Protein AF-A0A346YPS6-F1 (afdb_monomer_lite)

Structure (mmCIF, N/CA/C/O backbone):
data_AF-A0A346YPS6-F1
#
_entry.id   AF-A0A346YPS6-F1
#
loop_
_atom_site.group_PDB
_atom_site.id
_atom_site.type_symbol
_atom_site.label_atom_id
_atom_site.label_alt_id
_atom_site.label_comp_id
_atom_site.label_asym_id
_atom_site.label_entity_id
_atom_site.label_seq_id
_atom_site.pdbx_PDB_ins_code
_atom_site.Cartn_x
_atom_site.Cartn_y
_atom_site.Cartn_z
_atom_site.occupancy
_atom_site.B_iso_or_equiv
_atom_site.auth_seq_id
_atom_site.auth_comp_id
_atom_site.auth_asym_id
_atom_site.auth_atom_id
_atom_site.pdbx_PDB_model_num
ATOM 1 N N . MET A 1 1 ? 47.914 31.903 -27.608 1.00 44.22 1 MET A N 1
ATOM 2 C CA . MET A 1 1 ? 46.490 31.504 -27.620 1.00 44.22 1 MET A CA 1
ATOM 3 C C . MET A 1 1 ? 46.427 29.997 -27.770 1.00 44.22 1 MET A C 1
ATOM 5 O O . MET A 1 1 ? 46.904 29.523 -28.784 1.00 44.22 1 MET A O 1
ATOM 9 N N . ASN A 1 2 ? 45.951 29.264 -26.759 1.00 39.16 2 ASN A N 1
ATOM 10 C CA . ASN A 1 2 ? 45.514 27.863 -26.874 1.00 39.16 2 ASN A CA 1
ATOM 11 C C . ASN A 1 2 ? 44.841 27.454 -25.557 1.00 39.16 2 ASN A C 1
ATOM 13 O O . ASN A 1 2 ? 45.512 27.044 -24.612 1.00 39.16 2 ASN A O 1
ATOM 17 N N . GLN A 1 3 ? 43.518 27.612 -25.474 1.00 43.59 3 GLN A N 1
ATOM 18 C CA . GLN A 1 3 ? 42.739 27.050 -24.372 1.00 43.59 3 GLN A CA 1
ATOM 19 C C . GLN A 1 3 ? 42.306 25.635 -24.759 1.00 43.59 3 GLN A C 1
ATOM 21 O O . GLN A 1 3 ? 41.469 25.449 -25.638 1.00 43.59 3 GLN A O 1
ATOM 26 N N . HIS A 1 4 ? 42.905 24.634 -24.115 1.00 48.53 4 HIS A N 1
ATOM 27 C CA . HIS A 1 4 ? 42.426 23.258 -24.177 1.00 48.53 4 HIS A CA 1
ATOM 28 C C . HIS A 1 4 ? 41.126 23.163 -23.374 1.00 48.53 4 HIS A C 1
ATOM 30 O O . HIS A 1 4 ? 41.149 23.091 -22.145 1.00 48.53 4 HIS A O 1
ATOM 36 N N . VAL A 1 5 ? 39.987 23.159 -24.064 1.00 57.75 5 VAL A N 1
ATOM 37 C CA . VAL A 1 5 ? 38.694 22.841 -23.454 1.00 57.75 5 VAL A CA 1
ATOM 38 C C . VAL A 1 5 ? 38.679 21.341 -23.164 1.00 57.75 5 VAL A C 1
ATOM 40 O O . VAL A 1 5 ? 38.479 20.516 -24.052 1.00 57.75 5 VAL A O 1
ATOM 43 N N . ARG A 1 6 ? 38.944 20.969 -21.909 1.00 56.06 6 ARG A N 1
ATOM 44 C CA . ARG A 1 6 ? 38.710 19.608 -21.421 1.00 56.06 6 ARG A CA 1
ATOM 45 C C . ARG A 1 6 ? 37.214 19.455 -21.178 1.00 56.06 6 ARG A C 1
ATOM 47 O O . ARG A 1 6 ? 36.694 19.976 -20.195 1.00 56.06 6 ARG A O 1
ATOM 54 N N . PHE A 1 7 ? 36.533 18.734 -22.061 1.00 53.50 7 PHE A N 1
ATOM 55 C CA . PHE A 1 7 ? 35.184 18.252 -21.795 1.00 53.50 7 PHE A CA 1
ATOM 56 C C . PHE A 1 7 ? 35.263 17.265 -20.627 1.00 53.50 7 PHE A C 1
ATOM 58 O O . PHE A 1 7 ? 35.699 16.126 -20.784 1.00 53.50 7 PHE A O 1
ATOM 65 N N . GLN A 1 8 ? 34.897 17.717 -19.426 1.00 49.25 8 GLN A N 1
ATOM 66 C CA . GLN A 1 8 ? 34.566 16.797 -18.349 1.00 49.25 8 GLN A CA 1
ATOM 67 C C . GLN A 1 8 ? 33.310 16.057 -18.804 1.00 49.25 8 GLN A C 1
ATOM 69 O O . GLN A 1 8 ? 32.235 16.649 -18.885 1.00 49.25 8 GLN A O 1
ATOM 74 N N . ASN A 1 9 ? 33.455 14.773 -19.132 1.00 49.19 9 ASN A N 1
ATOM 75 C CA . ASN A 1 9 ? 32.335 13.843 -19.146 1.00 49.19 9 ASN A CA 1
ATOM 76 C C . ASN A 1 9 ? 31.785 13.802 -17.718 1.00 49.19 9 ASN A C 1
ATOM 78 O O . ASN A 1 9 ? 32.191 12.979 -16.899 1.00 49.19 9 ASN A O 1
ATOM 82 N N . VAL A 1 10 ? 30.891 14.738 -17.403 1.00 50.72 10 VAL A N 1
ATOM 83 C CA . VAL A 1 10 ? 30.002 14.620 -16.258 1.00 50.72 10 VAL A CA 1
ATOM 84 C C . VAL A 1 10 ? 29.125 13.437 -16.617 1.00 50.72 10 VAL A C 1
ATOM 86 O O . VAL A 1 10 ? 28.199 13.570 -17.414 1.00 50.72 10 VAL A O 1
ATOM 89 N N . ALA A 1 11 ? 29.490 12.253 -16.122 1.00 51.28 11 ALA A N 1
ATOM 90 C CA . ALA A 1 11 ? 28.611 11.104 -16.142 1.00 51.28 11 ALA A CA 1
ATOM 91 C C . ALA A 1 11 ? 27.278 11.597 -15.579 1.00 51.28 11 ALA A C 1
ATOM 93 O O . ALA A 1 11 ? 27.181 11.913 -14.391 1.00 51.28 11 ALA A O 1
ATOM 94 N N . ALA A 1 12 ? 26.287 11.778 -16.458 1.00 52.91 12 ALA A N 1
ATOM 95 C CA . ALA A 1 12 ? 24.942 12.103 -16.034 1.00 52.91 12 ALA A CA 1
ATOM 96 C C . ALA A 1 12 ? 24.590 11.059 -14.972 1.00 52.91 12 ALA A C 1
ATOM 98 O O . ALA A 1 12 ? 24.859 9.875 -15.206 1.00 52.91 12 ALA A O 1
ATOM 99 N N . PRO A 1 13 ? 24.077 11.455 -13.794 1.00 46.88 13 PRO A N 1
ATOM 100 C CA . PRO A 1 13 ? 23.719 10.478 -12.790 1.00 46.88 13 PRO A CA 1
ATOM 101 C C . PRO A 1 13 ? 22.732 9.542 -13.470 1.00 46.88 13 PRO A C 1
ATOM 103 O O . PRO A 1 13 ? 21.657 9.975 -13.894 1.00 46.88 13 PRO A O 1
ATOM 106 N N . VAL A 1 14 ? 23.136 8.282 -13.645 1.00 51.81 14 VAL A N 1
ATOM 107 C CA . VAL A 1 14 ? 22.228 7.201 -14.003 1.00 51.81 14 VAL A CA 1
ATOM 108 C C . VAL A 1 14 ? 21.192 7.257 -12.900 1.00 51.81 14 VAL A C 1
ATOM 110 O O . VAL A 1 14 ? 21.465 6.837 -11.776 1.00 51.81 14 VAL A O 1
ATOM 113 N N . LYS A 1 15 ? 20.055 7.912 -13.164 1.00 55.69 15 LYS A N 1
ATOM 114 C CA . LYS A 1 15 ? 18.951 7.939 -12.215 1.00 55.69 15 LYS A CA 1
ATOM 115 C C . LYS A 1 15 ? 18.678 6.466 -11.968 1.00 55.69 15 LYS A C 1
ATOM 117 O O . LYS A 1 15 ? 18.393 5.773 -12.950 1.00 55.69 15 LYS A O 1
ATOM 122 N N . PRO A 1 16 ? 18.855 5.957 -10.735 1.00 53.25 16 PRO A N 1
ATOM 123 C CA . PRO A 1 16 ? 18.544 4.571 -10.480 1.00 53.25 16 PRO A CA 1
ATOM 124 C C . PRO A 1 16 ? 17.106 4.416 -10.943 1.00 53.25 16 PRO A C 1
ATOM 126 O O . PRO A 1 16 ? 16.232 5.179 -10.522 1.00 53.25 16 PRO A O 1
ATOM 129 N N . HIS A 1 17 ? 16.895 3.520 -11.903 1.00 56.53 17 HIS A N 1
ATOM 130 C CA . HIS A 1 17 ? 15.567 3.061 -12.250 1.00 56.53 17 HIS A CA 1
ATOM 131 C C . HIS A 1 17 ? 15.022 2.420 -10.978 1.00 56.53 17 HIS A C 1
ATOM 133 O O . HIS A 1 17 ? 15.223 1.236 -10.728 1.00 56.53 17 HIS A O 1
ATOM 139 N N . LEU A 1 18 ? 14.443 3.242 -10.105 1.00 63.69 18 LEU A N 1
ATOM 140 C CA . LEU A 1 18 ? 13.813 2.800 -8.882 1.00 63.69 18 LEU A CA 1
ATOM 141 C C . LEU A 1 18 ? 12.601 2.016 -9.349 1.00 63.69 18 LEU A C 1
ATOM 143 O O . LEU A 1 18 ? 11.619 2.598 -9.810 1.00 63.69 18 LEU A O 1
ATOM 147 N N . ALA A 1 19 ? 12.721 0.690 -9.309 1.00 73.62 19 ALA A N 1
ATOM 148 C CA . ALA A 1 19 ? 11.585 -0.190 -9.476 1.00 73.62 19 ALA A CA 1
ATOM 149 C C . ALA A 1 19 ? 10.518 0.279 -8.482 1.00 73.62 19 ALA A C 1
ATOM 151 O O . ALA A 1 19 ? 10.754 0.365 -7.276 1.00 73.62 19 ALA A O 1
ATOM 152 N N . MET A 1 20 ? 9.378 0.692 -9.019 1.00 86.00 20 MET A N 1
ATOM 153 C CA . MET A 1 20 ? 8.222 1.074 -8.228 1.00 86.00 20 MET A CA 1
ATOM 154 C C . MET A 1 20 ? 7.356 -0.167 -8.100 1.00 86.00 20 MET A C 1
ATOM 156 O O . MET A 1 20 ? 7.242 -0.935 -9.046 1.00 86.00 20 MET A O 1
ATOM 160 N N . PHE A 1 21 ? 6.721 -0.374 -6.959 1.00 89.69 21 PHE A N 1
ATOM 161 C CA . PHE A 1 21 ? 5.852 -1.520 -6.736 1.00 89.69 21 PHE A CA 1
ATOM 162 C C . PHE A 1 21 ? 4.473 -1.043 -6.301 1.00 89.69 21 PHE A C 1
ATOM 164 O O . PHE A 1 21 ? 4.334 -0.045 -5.589 1.00 89.69 21 PHE A O 1
ATOM 171 N N . HIS A 1 22 ? 3.448 -1.767 -6.735 1.00 92.62 22 HIS A N 1
ATOM 172 C CA . HIS A 1 22 ? 2.105 -1.626 -6.204 1.00 92.62 22 HIS A CA 1
ATOM 173 C C . HIS A 1 22 ? 1.996 -2.406 -4.899 1.00 92.62 22 HIS A C 1
ATOM 175 O O . HIS A 1 22 ? 2.124 -3.636 -4.874 1.00 92.62 22 HIS A O 1
ATOM 181 N N . PHE A 1 23 ? 1.706 -1.670 -3.832 1.00 94.25 23 PHE A N 1
ATOM 182 C CA . PHE A 1 23 ? 1.375 -2.197 -2.523 1.00 94.25 23 PHE A CA 1
ATOM 183 C C . PHE A 1 23 ? -0.100 -1.956 -2.219 1.00 94.25 23 PHE A C 1
ATOM 185 O O . PHE A 1 23 ? -0.573 -0.827 -2.317 1.00 94.25 23 PHE A O 1
ATOM 192 N N . ARG A 1 24 ? -0.811 -2.989 -1.777 1.00 95.12 24 ARG A N 1
ATOM 193 C CA . ARG A 1 24 ? -2.125 -2.871 -1.149 1.00 95.12 24 ARG A CA 1
ATOM 194 C C . ARG A 1 24 ? -1.959 -2.913 0.360 1.00 95.12 24 ARG A C 1
ATOM 196 O O . ARG A 1 24 ? -1.503 -3.908 0.920 1.00 95.12 24 ARG A O 1
ATOM 203 N N . VAL A 1 25 ? -2.305 -1.826 1.032 1.00 93.88 25 VAL A N 1
ATOM 204 C CA . VAL A 1 25 ? -2.219 -1.692 2.487 1.00 93.88 25 VAL A CA 1
ATOM 205 C C . VAL A 1 25 ? -3.615 -1.835 3.077 1.00 93.88 25 VAL A C 1
ATOM 207 O O . VAL A 1 25 ? -4.518 -1.065 2.754 1.00 93.88 25 VAL A O 1
ATOM 210 N N . HIS A 1 26 ? -3.777 -2.812 3.963 1.00 94.12 26 HIS A N 1
ATOM 211 C CA . HIS A 1 26 ? -5.030 -3.093 4.646 1.00 94.12 26 HIS A CA 1
ATOM 212 C C . HIS A 1 26 ? -5.049 -2.446 6.026 1.00 94.12 26 HIS A C 1
ATOM 214 O O . HIS A 1 26 ? -4.178 -2.689 6.871 1.00 94.12 26 HIS A O 1
ATOM 220 N N . CYS A 1 27 ? -6.096 -1.671 6.260 1.00 92.25 27 CYS A N 1
ATOM 221 C CA . CYS A 1 27 ? -6.334 -0.913 7.471 1.00 92.25 27 CYS A CA 1
ATOM 222 C C . CYS A 1 27 ? -7.539 -1.456 8.236 1.00 92.25 27 CYS A C 1
ATOM 224 O O . CYS A 1 27 ? -8.468 -2.030 7.660 1.00 92.25 27 CYS A O 1
ATOM 226 N N . ALA A 1 28 ? -7.528 -1.284 9.559 1.00 87.06 28 ALA A N 1
ATOM 227 C CA . ALA A 1 28 ? -8.677 -1.607 10.397 1.00 87.06 28 ALA A CA 1
ATOM 228 C C . ALA A 1 28 ? -9.956 -0.916 9.884 1.00 87.06 28 ALA A C 1
ATOM 230 O O . ALA A 1 28 ? -9.899 0.176 9.323 1.00 87.06 28 ALA A O 1
ATOM 231 N N . GLY A 1 29 ? -11.102 -1.577 10.056 1.00 85.31 29 GLY A N 1
ATOM 232 C CA . GLY A 1 29 ? -12.376 -1.111 9.497 1.00 85.31 29 GLY A CA 1
ATOM 233 C C . GLY A 1 29 ? -12.583 -1.458 8.018 1.00 85.31 29 GLY A C 1
ATOM 234 O O . GLY A 1 29 ? -13.509 -0.944 7.408 1.00 85.31 29 GLY A O 1
ATOM 235 N N . GLY A 1 30 ? -11.736 -2.316 7.434 1.00 84.69 30 GLY A N 1
ATOM 236 C CA . GLY A 1 30 ? -11.893 -2.783 6.050 1.00 84.69 30 GLY A CA 1
ATOM 237 C C . GLY A 1 30 ? -11.408 -1.792 4.989 1.00 84.69 30 GLY A C 1
ATOM 238 O O . GLY A 1 30 ? -11.614 -2.024 3.802 1.00 84.69 30 GLY A O 1
ATOM 239 N N . VAL A 1 31 ? -10.745 -0.706 5.396 1.00 87.81 31 VAL A N 1
ATOM 240 C CA . VAL A 1 31 ? -10.201 0.298 4.476 1.00 87.81 31 VAL A CA 1
ATOM 241 C C . VAL A 1 31 ? -8.957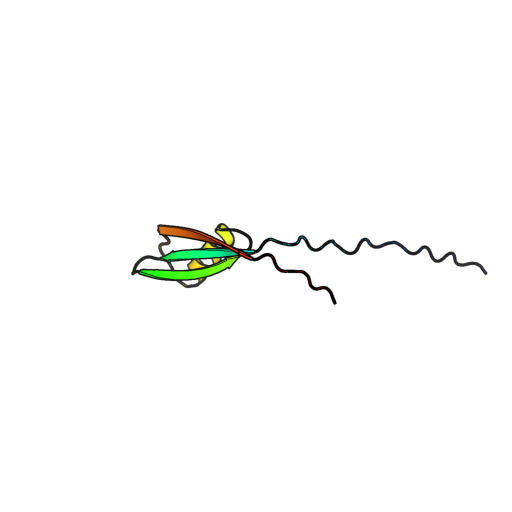 -0.256 3.778 1.00 87.81 31 VAL A C 1
ATOM 243 O O . VAL A 1 31 ? -8.083 -0.846 4.417 1.00 87.81 31 VAL A O 1
ATOM 246 N N . LEU A 1 32 ? -8.866 -0.045 2.467 1.00 91.25 32 LEU A N 1
ATOM 247 C CA . LEU A 1 32 ? -7.759 -0.496 1.625 1.00 91.25 32 LEU A CA 1
ATOM 248 C C . LEU A 1 32 ? -7.130 0.702 0.915 1.00 91.25 32 LEU A C 1
ATOM 250 O O . LEU A 1 32 ? -7.842 1.571 0.415 1.00 91.25 32 LEU A O 1
ATOM 254 N N . PHE A 1 33 ? -5.801 0.727 0.845 1.00 90.81 33 PHE A N 1
ATOM 255 C CA . PHE A 1 33 ? -5.051 1.735 0.102 1.00 90.81 33 PHE A CA 1
ATOM 256 C C . PHE A 1 33 ? -4.126 1.065 -0.902 1.00 90.81 33 PHE A C 1
ATOM 258 O O . PHE A 1 33 ? -3.223 0.327 -0.509 1.00 90.81 33 PHE A O 1
ATOM 265 N N . ASP A 1 34 ? -4.311 1.380 -2.179 1.00 93.06 34 ASP A N 1
ATOM 266 C CA . ASP A 1 34 ? -3.379 0.991 -3.230 1.00 93.06 34 ASP A CA 1
ATOM 267 C C . ASP A 1 34 ? -2.342 2.108 -3.402 1.00 93.06 34 ASP A C 1
ATOM 269 O O . ASP A 1 34 ? -2.673 3.249 -3.727 1.00 93.06 34 ASP A O 1
ATOM 273 N N . VAL A 1 35 ? -1.079 1.791 -3.122 1.00 91.44 35 VAL A N 1
ATOM 274 C CA . VAL A 1 35 ? 0.031 2.743 -3.070 1.00 91.44 35 VAL A CA 1
ATOM 275 C C . VAL A 1 35 ? 1.145 2.286 -3.991 1.00 91.44 35 VAL A C 1
ATOM 277 O O . VAL A 1 35 ? 1.587 1.142 -3.943 1.00 91.44 35 VAL A O 1
ATOM 280 N N . LEU A 1 36 ? 1.632 3.217 -4.802 1.00 90.94 36 LEU A N 1
ATOM 281 C CA . LEU A 1 36 ? 2.855 3.052 -5.567 1.00 90.94 36 LEU A CA 1
ATOM 282 C C . LEU A 1 36 ? 4.038 3.560 -4.751 1.00 90.94 36 LEU A C 1
ATOM 284 O O . LEU A 1 36 ? 4.091 4.742 -4.411 1.00 90.94 36 LEU A O 1
ATOM 288 N N . ALA A 1 37 ? 4.978 2.676 -4.435 1.00 89.69 37 ALA A N 1
ATOM 289 C CA . ALA A 1 37 ? 6.169 3.033 -3.678 1.00 89.69 37 ALA A CA 1
ATOM 290 C C . ALA A 1 37 ? 7.371 2.180 -4.089 1.00 89.69 37 ALA A C 1
ATOM 292 O O . ALA A 1 37 ? 7.212 1.069 -4.585 1.00 89.69 37 ALA A O 1
ATOM 293 N N . ALA A 1 38 ? 8.581 2.680 -3.845 1.00 88.12 38 ALA A N 1
ATOM 294 C CA . ALA A 1 38 ? 9.801 1.908 -4.079 1.00 88.12 38 ALA A CA 1
ATOM 295 C C . ALA A 1 38 ? 9.967 0.766 -3.061 1.00 88.12 38 ALA A C 1
ATOM 297 O O . ALA A 1 38 ? 10.580 -0.254 -3.361 1.00 88.12 38 ALA A O 1
ATOM 298 N N . ARG A 1 39 ? 9.429 0.934 -1.845 1.00 89.94 39 ARG A N 1
ATOM 299 C CA . ARG A 1 39 ? 9.499 -0.055 -0.762 1.00 89.94 39 ARG A CA 1
ATOM 300 C C . ARG A 1 39 ? 8.197 -0.119 0.025 1.00 89.94 39 ARG A C 1
ATOM 302 O O . ARG A 1 39 ? 7.411 0.832 0.059 1.00 89.94 39 ARG A O 1
ATOM 309 N N . ARG A 1 40 ? 8.013 -1.235 0.728 1.00 91.19 40 ARG A N 1
ATOM 310 C CA . ARG A 1 40 ? 6.855 -1.492 1.591 1.00 91.19 40 ARG A CA 1
ATOM 311 C C . ARG A 1 40 ? 6.733 -0.453 2.709 1.00 91.19 40 ARG A C 1
ATOM 313 O O . ARG A 1 40 ? 5.627 -0.032 3.040 1.00 91.19 40 ARG A O 1
ATOM 320 N N . GLU A 1 41 ? 7.850 -0.036 3.296 1.00 92.38 41 GLU A N 1
ATOM 321 C CA . GLU A 1 41 ? 7.903 0.933 4.396 1.00 92.38 41 GLU A CA 1
ATOM 322 C C . GLU A 1 41 ? 7.377 2.297 3.959 1.00 92.38 41 GLU A C 1
ATOM 324 O O . GLU A 1 41 ? 6.614 2.927 4.691 1.00 92.38 41 GLU A O 1
ATOM 329 N N . ASP A 1 42 ? 7.727 2.709 2.741 1.00 91.62 42 ASP A N 1
ATOM 330 C CA . ASP A 1 42 ? 7.285 3.970 2.156 1.00 91.62 42 ASP A CA 1
ATOM 331 C C . ASP A 1 42 ? 5.759 3.939 1.921 1.00 91.62 42 ASP A C 1
ATOM 333 O O . ASP A 1 42 ? 5.056 4.898 2.254 1.00 91.62 42 ASP A O 1
ATOM 337 N N . ALA A 1 43 ? 5.218 2.797 1.468 1.00 92.12 43 ALA A N 1
ATOM 338 C CA . ALA A 1 43 ? 3.773 2.588 1.349 1.00 92.12 43 ALA A CA 1
ATOM 339 C C . ALA A 1 43 ? 3.054 2.633 2.712 1.00 92.12 43 ALA A C 1
ATOM 341 O O . ALA A 1 43 ? 2.030 3.303 2.857 1.00 92.12 43 ALA A O 1
ATOM 342 N N . MET A 1 44 ? 3.601 1.981 3.744 1.00 92.62 44 MET A N 1
ATOM 343 C CA . MET A 1 44 ? 3.037 2.029 5.100 1.00 92.62 44 MET A CA 1
ATOM 344 C C . MET A 1 44 ? 3.085 3.440 5.694 1.00 92.62 44 MET A C 1
ATOM 346 O O . MET A 1 44 ? 2.113 3.880 6.307 1.00 92.62 44 MET A O 1
ATOM 350 N N . ALA A 1 45 ? 4.192 4.162 5.515 1.00 92.50 45 ALA A N 1
ATOM 351 C CA . ALA A 1 45 ? 4.344 5.530 5.997 1.00 92.50 45 ALA A CA 1
ATOM 352 C C . ALA A 1 45 ? 3.337 6.475 5.326 1.00 92.50 45 ALA A C 1
ATOM 354 O O . ALA A 1 45 ? 2.723 7.300 6.006 1.00 92.50 45 ALA A O 1
ATOM 355 N N . TYR A 1 46 ? 3.117 6.319 4.017 1.00 91.69 46 TYR A N 1
ATOM 356 C CA . TYR A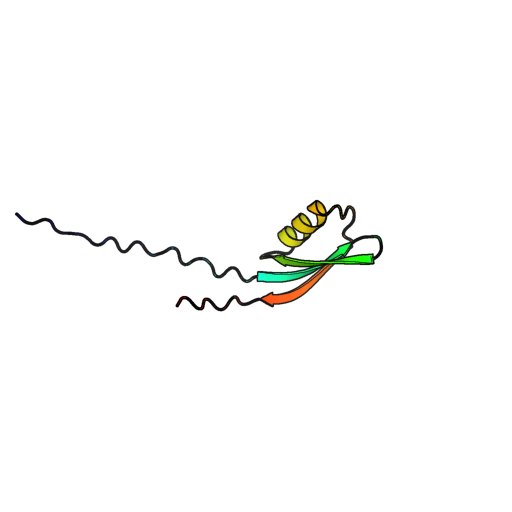 1 46 ? 2.095 7.060 3.282 1.00 91.69 46 TYR A CA 1
ATOM 357 C C . TYR A 1 46 ? 0.690 6.823 3.854 1.00 91.69 46 TYR A C 1
ATOM 359 O O . TYR A 1 46 ? -0.057 7.769 4.099 1.00 91.69 46 TYR A O 1
ATOM 367 N N . VAL A 1 47 ? 0.342 5.566 4.131 1.00 92.38 47 VAL A N 1
ATOM 368 C CA . VAL A 1 47 ? -0.989 5.196 4.636 1.00 92.38 47 VAL A CA 1
ATOM 369 C C . VAL A 1 47 ? -1.195 5.603 6.094 1.00 92.38 47 VAL A C 1
ATOM 371 O O . VAL A 1 47 ? -2.274 6.071 6.454 1.00 92.38 47 VAL A O 1
ATOM 374 N N . ARG A 1 48 ? -0.153 5.547 6.929 1.00 90.06 48 ARG A N 1
ATOM 375 C CA . ARG A 1 48 ? -0.205 6.099 8.295 1.00 90.06 48 ARG A CA 1
ATOM 376 C C . ARG A 1 48 ? -0.495 7.600 8.292 1.00 90.06 48 ARG A C 1
ATOM 378 O O . ARG A 1 48 ? -1.307 8.055 9.091 1.00 90.06 48 ARG A O 1
ATOM 385 N N . LYS A 1 49 ? 0.086 8.361 7.354 1.00 89.94 49 LYS A N 1
ATOM 386 C CA . LYS A 1 49 ? -0.214 9.797 7.178 1.00 89.94 49 LYS A CA 1
ATOM 387 C C . LYS A 1 49 ? -1.662 10.069 6.747 1.00 89.94 49 LYS A C 1
ATOM 389 O O . LYS A 1 49 ? -2.153 11.171 6.952 1.00 89.94 49 LYS A O 1
ATOM 394 N N . ARG A 1 50 ? -2.361 9.079 6.180 1.00 84.50 50 ARG A N 1
ATOM 395 C CA . ARG A 1 50 ? -3.785 9.142 5.796 1.00 84.50 50 ARG A CA 1
ATOM 396 C C . ARG A 1 50 ? -4.733 8.737 6.943 1.00 84.50 50 ARG A C 1
ATOM 398 O O . ARG A 1 50 ? -5.864 8.347 6.678 1.00 84.50 50 ARG A O 1
ATOM 405 N N . ASN A 1 51 ? -4.286 8.819 8.201 1.00 80.94 51 ASN A N 1
ATOM 406 C CA . ASN A 1 51 ? -5.037 8.444 9.411 1.00 80.94 51 ASN A CA 1
ATOM 407 C C . ASN A 1 51 ? -5.409 6.956 9.533 1.00 80.94 51 ASN A C 1
ATOM 409 O O . ASN A 1 51 ? -6.305 6.593 10.295 1.00 80.94 51 ASN A O 1
ATOM 413 N N . CYS A 1 52 ? -4.693 6.056 8.859 1.00 81.75 52 CYS A N 1
ATOM 414 C CA . CYS A 1 52 ? -4.807 4.636 9.173 1.00 81.75 52 CYS A CA 1
ATOM 415 C C . CYS A 1 52 ? -3.971 4.295 10.416 1.00 81.75 52 CYS A C 1
ATOM 417 O O . CYS A 1 52 ? -2.763 4.064 10.332 1.00 81.75 52 CYS A O 1
ATOM 419 N N . ALA A 1 53 ? -4.631 4.252 11.576 1.00 76.94 53 ALA A N 1
ATOM 420 C CA . ALA A 1 53 ? -3.981 3.981 12.859 1.00 76.94 53 ALA A CA 1
ATOM 421 C C . ALA A 1 53 ? -3.467 2.536 12.987 1.00 76.94 53 ALA A C 1
ATOM 423 O O . ALA A 1 53 ? -2.453 2.293 13.638 1.00 76.94 53 ALA A O 1
ATOM 424 N N . ARG A 1 54 ? -4.146 1.565 12.357 1.00 88.75 54 ARG A N 1
ATOM 425 C CA . ARG A 1 54 ? -3.802 0.141 12.472 1.00 88.75 54 ARG A CA 1
ATOM 426 C C . ARG A 1 54 ? -3.773 -0.545 11.111 1.00 88.75 54 ARG A C 1
ATOM 428 O O . ARG A 1 54 ? -4.817 -0.892 10.562 1.00 88.75 54 ARG A O 1
ATOM 435 N N . ILE A 1 55 ? -2.559 -0.768 10.615 1.00 92.25 55 ILE A N 1
ATOM 436 C CA . ILE A 1 55 ? -2.263 -1.583 9.433 1.00 92.25 55 ILE A CA 1
ATOM 437 C C . ILE A 1 55 ? -2.040 -3.020 9.903 1.00 92.25 55 ILE A C 1
ATOM 439 O O . ILE A 1 55 ? -1.201 -3.241 10.774 1.00 92.25 55 ILE A O 1
ATOM 443 N N . TYR A 1 56 ? -2.762 -3.986 9.338 1.00 93.19 56 TYR A N 1
ATOM 444 C CA . TYR A 1 56 ? -2.616 -5.403 9.715 1.00 93.19 56 TYR A CA 1
ATOM 445 C C . TYR A 1 56 ? -2.096 -6.287 8.578 1.00 93.19 56 TYR A C 1
ATOM 447 O O . TYR A 1 56 ? -1.618 -7.389 8.830 1.00 93.19 56 TYR A O 1
ATOM 455 N N . ARG A 1 57 ? -2.159 -5.818 7.326 1.00 94.12 57 ARG A N 1
ATOM 456 C CA . ARG A 1 57 ? -1.633 -6.541 6.164 1.00 94.12 57 ARG A CA 1
ATOM 457 C C . ARG A 1 57 ? -1.143 -5.555 5.114 1.00 94.12 57 ARG A C 1
ATOM 459 O O . ARG A 1 57 ? -1.734 -4.495 4.925 1.00 94.12 57 ARG A O 1
ATOM 466 N N . VAL A 1 58 ? -0.054 -5.911 4.446 1.00 93.50 58 VAL A N 1
ATOM 467 C CA . VAL A 1 58 ? 0.447 -5.197 3.271 1.00 93.50 58 VAL A CA 1
ATOM 468 C C . VAL A 1 58 ? 0.843 -6.237 2.241 1.00 93.50 58 VAL A C 1
ATOM 470 O O . VAL A 1 58 ? 1.617 -7.139 2.561 1.00 93.50 58 VAL A O 1
ATOM 473 N N . GLU A 1 59 ? 0.315 -6.106 1.034 1.00 95.31 59 GLU A N 1
ATOM 474 C CA . GLU A 1 59 ? 0.552 -7.023 -0.075 1.00 95.31 59 GLU A CA 1
ATOM 475 C C . GLU A 1 59 ? 1.262 -6.286 -1.199 1.00 95.31 59 GLU A C 1
ATOM 477 O O . GLU A 1 59 ? 0.820 -5.217 -1.601 1.00 95.31 59 GLU A O 1
ATOM 482 N N . GLN A 1 60 ? 2.343 -6.853 -1.723 1.00 92.69 60 GLN A N 1
ATOM 483 C CA . GLN A 1 60 ? 2.920 -6.414 -2.988 1.00 92.69 60 GLN A CA 1
ATOM 484 C C . GLN A 1 60 ? 2.342 -7.296 -4.088 1.00 92.69 60 GLN A C 1
ATOM 486 O O . GLN A 1 60 ? 2.486 -8.514 -4.012 1.00 92.69 60 GLN A O 1
ATOM 491 N N . PHE A 1 61 ? 1.701 -6.706 -5.094 1.00 88.50 61 PHE A N 1
ATOM 492 C CA . PHE A 1 61 ? 1.025 -7.493 -6.134 1.00 88.50 61 PHE A CA 1
ATOM 493 C C . PHE A 1 61 ? 1.444 -7.140 -7.562 1.00 88.50 61 PHE A C 1
ATOM 495 O O . PHE A 1 61 ? 1.117 -7.880 -8.484 1.00 88.50 61 PHE A O 1
ATOM 502 N N . ALA A 1 62 ? 2.191 -6.051 -7.764 1.00 85.69 62 ALA A N 1
ATOM 503 C CA . ALA A 1 62 ? 2.787 -5.756 -9.061 1.00 85.69 62 ALA A CA 1
ATOM 504 C C . ALA A 1 62 ? 4.080 -4.949 -8.928 1.00 85.69 62 ALA A C 1
ATOM 506 O O . ALA A 1 62 ? 4.233 -4.129 -8.024 1.00 85.69 62 ALA A O 1
ATOM 507 N N . GLU A 1 63 ? 4.993 -5.162 -9.869 1.00 84.31 63 GLU A N 1
ATOM 508 C CA . GLU A 1 63 ? 6.145 -4.299 -10.114 1.00 84.31 63 GLU A CA 1
ATOM 509 C C . GLU A 1 63 ? 5.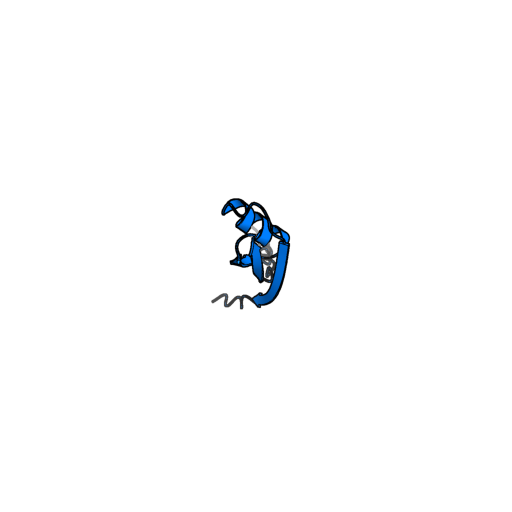833 -3.396 -11.311 1.00 84.31 63 GLU A C 1
ATOM 511 O O . GLU A 1 63 ? 5.475 -3.864 -12.393 1.00 84.31 63 GLU A O 1
ATOM 516 N N . VAL A 1 64 ? 5.983 -2.091 -11.122 1.00 78.94 64 VAL A N 1
ATOM 517 C CA . VAL A 1 64 ? 5.946 -1.084 -12.177 1.00 78.94 64 VAL A CA 1
ATOM 518 C C . VAL A 1 64 ? 7.365 -0.838 -12.655 1.00 78.94 64 VAL A C 1
ATOM 520 O O . VAL A 1 64 ? 8.129 -0.050 -12.091 1.00 78.94 64 VAL A O 1
ATOM 523 N N . LYS A 1 65 ? 7.691 -1.478 -13.774 1.00 67.81 65 LYS A N 1
ATOM 524 C CA . LYS A 1 65 ? 8.844 -1.097 -14.582 1.00 67.81 65 LYS A CA 1
ATOM 525 C C . LYS A 1 65 ? 8.488 0.201 -15.292 1.00 67.81 65 LYS A C 1
ATOM 527 O O . LYS A 1 65 ? 7.815 0.190 -16.322 1.00 67.81 65 LYS A O 1
ATOM 532 N N . GLN A 1 66 ? 8.901 1.336 -14.731 1.00 60.50 66 GLN A N 1
ATOM 533 C CA . GLN A 1 66 ? 8.878 2.581 -15.488 1.00 60.50 66 GLN A CA 1
ATOM 534 C C . GLN A 1 66 ? 9.826 2.400 -16.678 1.00 60.50 66 GLN A C 1
ATOM 536 O O . GLN A 1 66 ? 11.049 2.438 -16.534 1.00 60.50 66 GLN A O 1
ATOM 541 N N . ASN A 1 67 ? 9.252 2.159 -17.858 1.00 48.16 67 ASN A N 1
ATOM 542 C CA . ASN A 1 67 ? 9.978 2.280 -19.110 1.00 48.16 67 ASN A CA 1
ATOM 543 C C . ASN A 1 67 ? 10.474 3.723 -19.172 1.00 48.16 67 ASN A C 1
ATOM 545 O O . ASN A 1 67 ? 9.677 4.633 -19.414 1.00 48.16 67 ASN A O 1
ATOM 549 N N . ALA A 1 68 ? 11.770 3.948 -18.940 1.00 48.84 68 ALA A N 1
ATOM 550 C CA . ALA A 1 68 ? 12.386 5.216 -19.294 1.00 48.84 68 ALA A CA 1
ATOM 551 C C . ALA A 1 68 ? 12.366 5.315 -20.817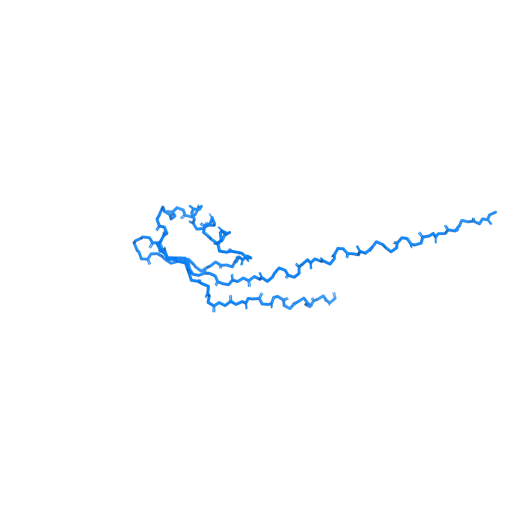 1.00 48.84 68 ALA A C 1
ATOM 553 O O . ALA A 1 68 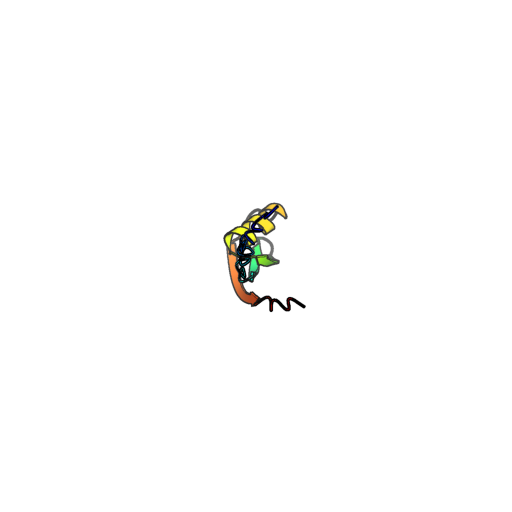? 13.333 4.999 -21.502 1.00 48.84 68 ALA A O 1
ATOM 554 N N . ARG A 1 69 ? 11.240 5.762 -21.368 1.00 46.50 69 ARG A N 1
ATOM 555 C CA . ARG A 1 69 ? 11.263 6.463 -22.641 1.00 46.50 69 ARG A CA 1
ATOM 556 C C . ARG A 1 69 ? 11.827 7.849 -22.347 1.00 46.50 69 ARG A C 1
ATOM 558 O O . ARG A 1 69 ? 11.084 8.814 -22.212 1.00 46.50 69 ARG A O 1
ATOM 565 N N . LEU A 1 70 ? 13.148 7.905 -22.189 1.00 44.22 70 LEU A N 1
ATOM 566 C CA . LEU A 1 70 ? 13.911 9.100 -22.516 1.00 44.22 70 LEU A CA 1
ATOM 567 C C . LEU A 1 70 ? 13.760 9.261 -24.033 1.00 44.22 70 LEU A C 1
ATOM 569 O O . LEU A 1 70 ? 14.340 8.496 -24.800 1.00 44.22 70 LEU A O 1
ATOM 573 N N . ARG A 1 71 ? 12.847 10.146 -24.435 1.00 39.94 71 ARG A N 1
ATOM 574 C CA . ARG A 1 71 ? 12.871 10.757 -25.762 1.00 39.94 71 ARG A CA 1
ATOM 575 C C . ARG A 1 71 ? 13.850 11.917 -25.732 1.00 39.94 71 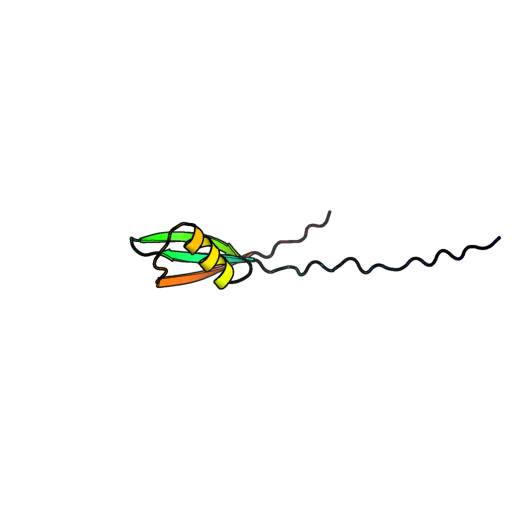ARG A C 1
ATOM 577 O O . ARG A 1 71 ? 13.888 12.590 -24.677 1.00 39.94 71 ARG A O 1
#

Foldseek 3Di:
DDDDPDPDPPVDPPPPQLWWWWKWWAAPPRDIDTDIGSDPVVVVVVVVVVVRPDTDDMDTDDIDRPPPPPD

pLDDT: mean 75.91, std 19.06, range [39.16, 95.31]

Sequence (71 aa):
MNQHVRFQNVAAPVKPHLAMFHFRVHCAGGVLFDVLAARREDAMAYVRKRNCARIYRVEQFAEVKQNARLR

Secondary structure (DSSP, 8-state):
-------------------EEEEEEEEGGG-EEEEEESSHHHHHHHHHHTT---EEEEEEEEEE-------

Radius of gyration: 20.54 Å; chains: 1; bounding box: 59×39×40 Å